Protein AF-A0A1J1LS50-F1 (afdb_monomer)

Sequence (151 aa):
MLSDVMTYFGLKRTLDHVGYFETTEQTNLFKELKPQIRQGRLIAITGVVGCGKTTTLQRLQLELSSEKDIIISRCLALDKDKVNVGVLMSALFLDLSTEKDAKPPTHPELRERKLLALIQKRRKPIVLFVDEAHDIHHSTLVKIKRLIELG

Mean predicted aligned error: 6.32 Å

InterPro domains:
  IPR027417 P-loop containing nucleoside triphosphate hydrolase [G3DSA:3.40.50.300] (22-150)
  IPR027417 P-loop containing nucleoside triphosphate hydrolase [SSF52540] (29-149)
  IPR049945 ORC1/DEAH AAA+ ATPase domain [PF13401] (39-147)
  IPR052026 ExeA/AAA ATPase DNA-binding & secretion [PTHR35894] (15-150)

Solvent-accessible surface area (backbone atoms only — not comparable to full-atom values): 9364 Å² total; per-residue (Å²): 111,71,67,55,53,29,59,75,72,68,48,92,63,78,69,86,80,74,66,82,87,85,46,73,66,56,53,50,51,50,65,57,45,55,59,44,50,65,68,62,56,92,81,85,91,83,79,67,90,89,74,44,65,68,58,53,54,52,50,51,51,55,54,46,60,71,67,70,62,49,46,79,27,58,63,84,67,82,60,45,72,72,46,39,53,69,54,49,50,38,30,43,37,54,64,64,45,87,58,95,78,64,70,67,57,87,52,67,70,61,29,51,54,54,43,49,53,42,55,64,70,63,78,46,48,67,45,77,54,72,79,72,60,85,51,33,52,69,71,29,58,57,50,50,52,54,51,59,77,73,104

Organism: NCBI:txid671072

Structure (mmCIF, N/CA/C/O backbone):
data_AF-A0A1J1LS50-F1
#
_entry.id   AF-A0A1J1LS50-F1
#
loop_
_atom_site.group_PDB
_atom_site.id
_atom_site.type_symbol
_atom_site.label_atom_id
_atom_site.label_alt_id
_atom_site.label_comp_id
_atom_site.label_asym_id
_atom_site.label_entity_id
_atom_site.label_seq_id
_atom_site.pdbx_PDB_ins_code
_atom_site.Cartn_x
_atom_site.Cartn_y
_atom_site.Cartn_z
_atom_site.occupancy
_atom_site.B_iso_or_equiv
_atom_site.auth_seq_id
_atom_site.auth_comp_id
_atom_site.auth_asym_id
_atom_site.auth_atom_id
_atom_site.pdbx_PDB_model_num
ATOM 1 N N . MET A 1 1 ? 20.275 5.532 -28.168 1.00 76.31 1 MET A N 1
ATOM 2 C CA . MET A 1 1 ? 20.118 4.541 -27.078 1.00 76.31 1 MET A CA 1
ATOM 3 C C . MET A 1 1 ? 18.822 3.734 -27.198 1.00 76.31 1 MET A C 1
ATOM 5 O O . MET A 1 1 ? 18.924 2.530 -27.363 1.00 76.31 1 MET A O 1
ATOM 9 N N . LEU A 1 2 ? 17.614 4.328 -27.194 1.00 81.81 2 LEU A N 1
ATOM 10 C CA . LEU A 1 2 ? 16.364 3.562 -27.425 1.00 81.81 2 LEU A CA 1
ATOM 11 C C . LEU A 1 2 ? 16.234 3.057 -28.877 1.00 81.81 2 LEU A C 1
ATOM 13 O O . LEU A 1 2 ? 15.872 1.908 -29.108 1.00 81.81 2 LEU A O 1
ATOM 17 N N . SER A 1 3 ? 16.590 3.903 -29.846 1.00 86.69 3 SER A N 1
ATOM 18 C CA . SER A 1 3 ? 16.637 3.582 -31.282 1.00 86.69 3 SER A CA 1
ATOM 19 C C . SER A 1 3 ? 17.508 2.363 -31.599 1.00 86.69 3 SER A C 1
ATOM 21 O O . SER A 1 3 ? 17.138 1.525 -32.420 1.00 86.69 3 SER A O 1
ATOM 23 N N . ASP A 1 4 ? 18.649 2.252 -30.921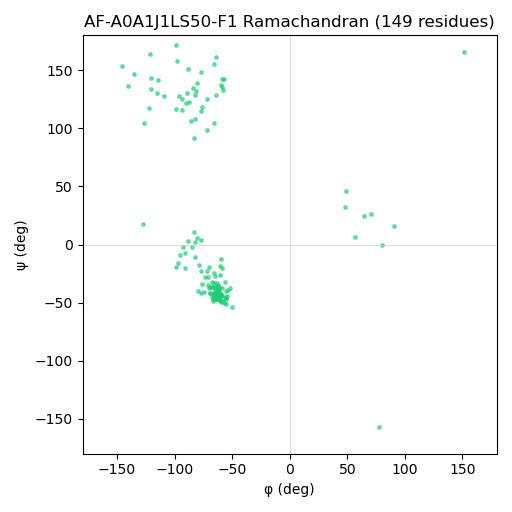 1.00 92.06 4 ASP A N 1
ATOM 24 C CA . ASP A 1 4 ? 19.654 1.216 -31.174 1.00 92.06 4 ASP A CA 1
ATOM 25 C C . ASP A 1 4 ? 19.168 -0.132 -30.639 1.00 92.06 4 ASP A C 1
ATOM 27 O O . ASP A 1 4 ? 19.261 -1.143 -31.327 1.00 92.06 4 ASP A O 1
ATOM 31 N N . VAL A 1 5 ? 18.547 -0.126 -29.454 1.00 89.38 5 VAL A N 1
ATOM 32 C CA . VAL A 1 5 ? 17.867 -1.291 -28.871 1.00 89.38 5 VAL A CA 1
ATOM 33 C C . VAL A 1 5 ? 16.719 -1.747 -29.773 1.00 89.38 5 VAL A C 1
ATOM 35 O O . VAL A 1 5 ? 16.625 -2.928 -30.096 1.00 89.38 5 VAL A O 1
ATOM 38 N N . MET A 1 6 ? 15.869 -0.823 -30.237 1.00 93.44 6 MET A N 1
ATOM 39 C CA . MET A 1 6 ? 14.766 -1.165 -31.141 1.00 93.44 6 MET A CA 1
ATOM 40 C C . MET A 1 6 ? 15.264 -1.773 -32.453 1.00 93.44 6 MET A C 1
ATOM 42 O O . MET A 1 6 ? 14.709 -2.770 -32.905 1.00 93.44 6 MET A O 1
ATOM 46 N N . THR A 1 7 ? 16.330 -1.220 -33.033 1.00 94.31 7 THR A N 1
ATOM 47 C CA . THR A 1 7 ? 16.928 -1.744 -34.269 1.00 94.31 7 THR A CA 1
ATOM 48 C C . THR A 1 7 ? 17.543 -3.124 -34.044 1.00 94.31 7 THR A C 1
ATOM 50 O O . THR A 1 7 ? 17.260 -4.044 -34.806 1.00 94.31 7 THR A O 1
ATOM 53 N N . TYR A 1 8 ? 18.324 -3.294 -32.972 1.00 94.94 8 TYR A N 1
ATOM 54 C CA . TYR A 1 8 ? 18.980 -4.557 -32.628 1.00 94.94 8 TYR A CA 1
ATOM 55 C C . TYR A 1 8 ? 17.979 -5.701 -32.411 1.00 94.94 8 TYR A C 1
ATOM 57 O O . TYR A 1 8 ? 18.174 -6.799 -32.924 1.00 94.94 8 TYR A O 1
ATOM 65 N N . PHE A 1 9 ? 16.879 -5.440 -31.696 1.00 92.69 9 PHE A N 1
ATOM 66 C CA . PHE A 1 9 ? 15.829 -6.433 -31.435 1.00 92.69 9 PHE A CA 1
ATOM 67 C C . PHE A 1 9 ? 14.733 -6.482 -32.518 1.00 92.69 9 PHE A C 1
ATOM 69 O O . PHE A 1 9 ? 13.764 -7.225 -32.370 1.00 92.69 9 PHE A O 1
ATOM 76 N N . GLY A 1 10 ? 14.844 -5.697 -33.596 1.00 94.38 10 GLY A N 1
ATOM 77 C CA . GLY A 1 10 ? 13.851 -5.659 -34.678 1.00 94.38 10 GLY A CA 1
ATOM 78 C C . GLY A 1 10 ? 12.469 -5.132 -34.260 1.00 94.38 10 GLY A C 1
ATOM 79 O O . GLY A 1 10 ? 11.457 -5.456 -34.888 1.00 94.38 10 GLY A O 1
ATOM 80 N N . LEU A 1 11 ? 12.397 -4.328 -33.196 1.00 91.25 11 LEU A N 1
ATOM 81 C CA . LEU A 1 11 ? 11.152 -3.772 -32.675 1.00 91.25 11 LEU A CA 1
ATOM 82 C C . LEU A 1 11 ? 10.666 -2.619 -33.561 1.00 91.25 11 LEU A C 1
ATOM 84 O O . LEU A 1 11 ? 11.302 -1.574 -33.660 1.00 91.25 11 LEU A O 1
ATOM 88 N N . LYS A 1 12 ? 9.481 -2.777 -34.161 1.00 90.12 12 LYS A N 1
ATOM 89 C CA . LYS A 1 12 ? 8.835 -1.727 -34.977 1.00 90.12 12 LYS A CA 1
ATOM 90 C C . LYS A 1 12 ? 8.148 -0.638 -34.144 1.00 90.12 12 LYS A C 1
ATOM 92 O O . LYS A 1 12 ? 7.803 0.412 -34.677 1.00 90.12 12 LYS A O 1
ATOM 97 N N . ARG A 1 13 ? 7.881 -0.912 -32.865 1.00 88.19 13 ARG A N 1
ATOM 98 C CA . ARG A 1 13 ? 7.219 -0.022 -31.897 1.00 88.19 13 ARG A CA 1
ATOM 99 C C . ARG A 1 13 ? 7.821 -0.253 -30.513 1.00 88.19 13 ARG A C 1
ATOM 101 O O . ARG A 1 13 ? 8.316 -1.346 -30.243 1.00 88.19 13 ARG A O 1
ATOM 108 N N . THR A 1 14 ? 7.774 0.759 -29.655 1.00 85.12 14 THR A N 1
ATOM 109 C CA . THR A 1 14 ? 8.167 0.638 -28.243 1.00 85.12 14 THR A CA 1
ATOM 110 C C . THR A 1 14 ? 7.219 -0.301 -27.502 1.00 85.12 14 THR A C 1
ATOM 112 O O . THR A 1 14 ? 6.081 -0.481 -27.922 1.00 85.12 14 THR A O 1
ATOM 115 N N . LEU A 1 15 ? 7.661 -0.914 -26.402 1.00 83.31 15 LEU A N 1
ATOM 116 C CA . LEU A 1 15 ? 6.887 -1.942 -25.689 1.00 83.31 15 LEU A CA 1
ATOM 117 C C . LEU A 1 15 ? 5.798 -1.381 -24.758 1.00 83.31 15 LEU A C 1
ATOM 119 O O . LEU A 1 15 ? 5.114 -2.147 -24.086 1.00 83.31 15 LEU A O 1
ATOM 123 N N . ASP A 1 16 ? 5.580 -0.067 -24.761 1.00 80.12 16 ASP A N 1
ATOM 124 C CA . ASP A 1 16 ? 4.660 0.626 -23.844 1.00 80.12 16 ASP A CA 1
ATOM 125 C C . ASP A 1 16 ? 3.197 0.148 -23.965 1.00 80.12 16 ASP A C 1
ATOM 127 O O . ASP A 1 16 ? 2.386 0.351 -23.067 1.00 80.12 16 ASP A O 1
ATOM 131 N N . HIS A 1 17 ? 2.852 -0.511 -25.074 1.00 80.62 17 HIS A N 1
ATOM 132 C CA . HIS A 1 17 ? 1.515 -1.026 -25.376 1.00 80.62 17 HIS A CA 1
ATOM 133 C C . HIS A 1 17 ? 1.308 -2.503 -25.002 1.00 80.62 17 HIS A C 1
ATOM 135 O O . HIS A 1 17 ? 0.186 -2.997 -25.087 1.00 80.62 17 HIS A O 1
ATOM 141 N N . VAL A 1 18 ? 2.369 -3.226 -24.631 1.00 79.19 18 VAL A N 1
ATOM 142 C CA . VAL A 1 18 ? 2.342 -4.694 -24.474 1.00 79.19 18 VAL A CA 1
ATOM 143 C C . VAL A 1 18 ? 1.841 -5.115 -23.080 1.00 79.19 18 VAL A C 1
ATOM 145 O O . VAL A 1 18 ? 1.629 -6.294 -22.811 1.00 79.19 18 VAL A O 1
ATOM 148 N N . GLY A 1 19 ? 1.554 -4.149 -22.204 1.00 78.56 19 GLY A N 1
ATOM 149 C CA . GLY A 1 19 ? 1.024 -4.393 -20.865 1.00 78.56 19 GLY A CA 1
ATOM 150 C C . GLY A 1 19 ? 2.095 -4.855 -19.874 1.00 78.56 19 GLY A C 1
ATOM 151 O O . GLY A 1 19 ? 3.279 -4.566 -20.029 1.00 78.56 19 GLY A O 1
ATOM 152 N N . TYR A 1 20 ? 1.664 -5.531 -18.809 1.00 83.00 20 TYR A N 1
ATOM 153 C CA . TYR A 1 20 ? 2.554 -6.015 -17.754 1.00 83.00 20 TYR A CA 1
ATOM 154 C C . TYR A 1 20 ? 3.109 -7.395 -18.110 1.00 83.00 20 TYR A C 1
ATOM 156 O O . TYR A 1 20 ? 2.343 -8.336 -18.318 1.00 83.00 20 TYR A O 1
ATOM 164 N N . PHE A 1 21 ? 4.434 -7.517 -18.155 1.00 84.19 21 PHE A N 1
ATOM 165 C CA . PHE A 1 21 ? 5.103 -8.802 -18.328 1.00 84.19 21 PHE A CA 1
ATOM 166 C C . PHE A 1 21 ? 5.268 -9.482 -16.968 1.00 84.19 21 PHE A C 1
ATOM 168 O O . PHE A 1 21 ? 6.097 -9.058 -16.165 1.00 84.19 21 PHE A O 1
ATOM 175 N N . GLU A 1 22 ? 4.461 -10.512 -16.719 1.00 83.62 22 GLU A N 1
ATOM 176 C CA . GLU A 1 22 ? 4.451 -11.256 -15.461 1.00 83.62 22 GLU A CA 1
ATOM 177 C C . GLU A 1 22 ? 5.439 -12.428 -15.515 1.00 83.62 22 GLU A C 1
ATOM 179 O O . GLU A 1 22 ? 5.345 -13.300 -16.380 1.00 83.62 22 GLU A O 1
ATOM 184 N N . THR A 1 23 ? 6.401 -12.446 -14.591 1.00 89.06 23 THR A N 1
ATOM 185 C CA . THR A 1 23 ? 7.360 -13.553 -14.444 1.00 89.06 23 THR A CA 1
ATOM 186 C C . THR A 1 23 ? 6.941 -14.515 -13.336 1.00 89.06 23 THR A C 1
ATOM 188 O O . THR A 1 23 ? 6.250 -14.126 -12.395 1.00 89.06 23 THR A O 1
ATOM 191 N N . THR A 1 24 ? 7.434 -15.758 -13.382 1.00 90.62 24 THR A N 1
ATOM 192 C CA . THR A 1 24 ? 7.216 -16.744 -12.307 1.00 90.62 24 THR A CA 1
ATOM 193 C C . THR A 1 24 ? 7.634 -16.203 -10.939 1.00 90.62 24 THR A C 1
ATOM 195 O O . THR A 1 24 ? 6.923 -16.397 -9.954 1.00 90.62 24 THR A O 1
ATOM 198 N N . GLU A 1 25 ? 8.740 -15.457 -10.880 1.00 87.94 25 GLU A N 1
ATOM 199 C CA . GLU A 1 25 ? 9.218 -14.873 -9.624 1.00 87.94 25 GLU A CA 1
ATOM 200 C C . GLU A 1 25 ? 8.319 -13.756 -9.108 1.00 87.94 25 GLU A C 1
ATOM 202 O O . GLU A 1 25 ? 8.076 -13.670 -7.906 1.00 87.94 25 GLU A O 1
ATOM 207 N N . GLN A 1 26 ? 7.753 -12.938 -9.997 1.00 86.25 26 GLN A N 1
ATOM 208 C CA . GLN A 1 26 ? 6.750 -11.947 -9.605 1.00 86.25 26 GLN A CA 1
ATOM 209 C C . GLN A 1 26 ? 5.471 -12.620 -9.098 1.00 86.25 26 GLN A C 1
ATOM 211 O O . GLN A 1 26 ? 4.924 -12.207 -8.074 1.00 86.25 26 GLN A O 1
ATOM 216 N N . THR A 1 27 ? 5.020 -13.694 -9.752 1.00 89.00 27 THR A N 1
ATOM 217 C CA . THR A 1 27 ? 3.865 -14.471 -9.289 1.00 89.00 27 THR A CA 1
ATOM 218 C C . THR A 1 27 ? 4.106 -15.062 -7.897 1.00 89.00 27 THR A C 1
ATOM 220 O O . THR A 1 27 ? 3.225 -14.999 -7.037 1.00 89.00 27 THR A O 1
ATOM 223 N N . ASN A 1 28 ? 5.290 -15.627 -7.649 1.00 90.56 28 ASN A N 1
ATOM 224 C CA . ASN A 1 28 ? 5.650 -16.182 -6.343 1.00 90.56 28 ASN A CA 1
ATOM 225 C C . ASN A 1 28 ? 5.739 -15.089 -5.272 1.00 90.56 28 ASN A C 1
ATOM 227 O O . ASN A 1 28 ? 5.153 -15.240 -4.200 1.00 90.56 28 ASN A O 1
ATOM 231 N N . LEU A 1 29 ? 6.352 -13.948 -5.598 1.00 89.88 29 LEU A N 1
ATOM 232 C CA . LEU A 1 29 ? 6.391 -12.779 -4.722 1.00 89.88 29 LEU A CA 1
ATOM 233 C C . LEU A 1 29 ? 4.980 -12.353 -4.292 1.00 89.88 29 LEU A C 1
ATOM 235 O O . LEU A 1 29 ? 4.743 -12.094 -3.115 1.00 89.88 29 LEU A O 1
ATOM 239 N N . PHE A 1 30 ? 4.013 -12.305 -5.210 1.00 90.56 30 PHE A N 1
ATOM 240 C CA . PHE A 1 30 ? 2.641 -11.908 -4.872 1.00 90.56 30 PHE A CA 1
ATOM 241 C C . PHE A 1 30 ? 1.915 -12.944 -4.019 1.00 90.56 30 PHE A C 1
ATOM 243 O O . PHE A 1 30 ? 1.195 -12.572 -3.087 1.00 90.56 30 PHE A O 1
ATOM 250 N N . LYS A 1 31 ? 2.142 -14.237 -4.282 1.00 91.31 31 LYS A N 1
ATOM 251 C CA . LYS A 1 31 ? 1.627 -15.326 -3.440 1.00 91.31 31 LYS A CA 1
ATOM 252 C C . LYS A 1 31 ? 2.127 -15.216 -2.001 1.00 91.31 31 LYS A C 1
ATOM 254 O O . LYS A 1 31 ? 1.354 -15.480 -1.086 1.00 91.31 31 LYS A O 1
ATOM 259 N N . GLU A 1 32 ? 3.373 -14.798 -1.798 1.00 91.31 32 GLU A N 1
ATOM 260 C CA . GLU A 1 32 ? 3.950 -14.605 -0.466 1.00 91.31 32 GLU A CA 1
ATOM 261 C C . GLU A 1 32 ? 3.521 -13.288 0.188 1.00 91.31 32 GLU A C 1
ATOM 263 O O . GLU A 1 32 ? 3.214 -13.267 1.380 1.00 91.31 32 GLU A O 1
ATOM 268 N N . LEU A 1 33 ? 3.445 -12.190 -0.570 1.00 92.19 33 LEU A N 1
ATOM 269 C CA . LEU A 1 33 ? 3.079 -10.873 -0.042 1.00 92.19 33 LEU A CA 1
ATOM 270 C C . LEU A 1 33 ? 1.635 -10.828 0.464 1.00 92.19 33 LEU A C 1
ATOM 272 O O . LEU A 1 33 ? 1.366 -10.274 1.529 1.00 92.19 33 LEU A O 1
ATOM 276 N N . LYS A 1 34 ? 0.690 -11.425 -0.266 1.00 92.06 34 LYS A N 1
ATOM 277 C CA . LYS A 1 34 ? -0.746 -11.367 0.053 1.00 92.06 34 LYS A CA 1
ATOM 278 C C . LYS A 1 34 ? -1.102 -11.869 1.468 1.00 92.06 34 LYS A C 1
ATOM 280 O O . LYS A 1 34 ? -1.880 -11.189 2.145 1.00 92.06 34 LYS A O 1
ATOM 285 N N . PRO A 1 35 ? -0.578 -13.008 1.959 1.00 92.56 35 PRO A N 1
ATOM 286 C CA . PRO A 1 35 ? -0.739 -13.421 3.354 1.00 92.56 35 PRO A CA 1
ATOM 287 C C . PRO A 1 35 ? -0.111 -12.453 4.363 1.00 92.56 35 PRO A C 1
ATOM 289 O O . PRO A 1 35 ? -0.722 -12.168 5.389 1.00 92.56 35 PRO A O 1
ATOM 292 N N . GLN A 1 36 ? 1.081 -11.917 4.076 1.00 93.31 36 GLN A N 1
ATOM 293 C CA . GLN A 1 36 ? 1.793 -10.986 4.968 1.00 93.31 36 GLN A CA 1
ATOM 294 C C . GLN A 1 36 ? 1.012 -9.682 5.160 1.00 93.31 36 GLN A C 1
ATOM 296 O O . GLN A 1 36 ? 0.908 -9.157 6.268 1.00 93.31 36 GLN A O 1
ATOM 301 N N . ILE A 1 37 ? 0.402 -9.207 4.076 1.00 92.62 37 ILE A N 1
ATOM 302 C CA . ILE A 1 37 ? -0.487 -8.048 4.059 1.00 92.62 37 ILE A CA 1
ATOM 303 C C . ILE A 1 37 ? -1.710 -8.289 4.953 1.00 92.62 37 ILE A C 1
ATOM 305 O O . ILE A 1 37 ? -2.048 -7.446 5.780 1.00 92.62 37 ILE A O 1
ATOM 309 N N . ARG A 1 38 ? -2.342 -9.466 4.849 1.00 90.81 38 ARG A N 1
ATOM 310 C CA . ARG A 1 38 ? -3.496 -9.838 5.691 1.00 90.81 38 ARG A CA 1
ATOM 311 C C . ARG A 1 38 ? -3.146 -9.982 7.172 1.00 90.81 38 ARG A C 1
ATOM 313 O O . ARG A 1 38 ? -4.021 -9.815 8.011 1.00 90.81 38 ARG A O 1
ATOM 320 N N . GLN A 1 39 ? -1.884 -10.262 7.488 1.00 90.06 39 GLN A N 1
ATOM 321 C CA . GLN A 1 39 ? -1.369 -10.317 8.858 1.00 90.06 39 GLN A CA 1
ATOM 322 C C . GLN A 1 39 ? -1.012 -8.934 9.431 1.00 90.06 39 GLN A C 1
ATOM 324 O O . GLN A 1 39 ? -0.509 -8.864 10.548 1.00 90.06 39 GLN A O 1
ATOM 329 N N . GLY A 1 40 ? -1.234 -7.843 8.687 1.00 88.38 40 GLY A N 1
ATOM 330 C CA . GLY A 1 40 ? -0.984 -6.483 9.173 1.00 88.38 40 GLY A CA 1
ATOM 331 C C . GLY A 1 40 ? 0.499 -6.141 9.325 1.00 88.38 40 GLY A C 1
ATOM 332 O O . GLY A 1 40 ? 0.857 -5.308 10.153 1.00 88.38 40 GLY A O 1
ATOM 333 N N . ARG A 1 41 ? 1.390 -6.786 8.561 1.00 89.81 41 ARG A N 1
ATOM 334 C CA . ARG A 1 41 ? 2.834 -6.534 8.676 1.00 89.81 41 ARG A CA 1
ATOM 335 C C . ARG A 1 41 ? 3.253 -5.235 7.989 1.00 89.81 41 ARG A C 1
ATOM 337 O O . ARG A 1 41 ? 2.714 -4.859 6.950 1.00 89.81 41 ARG A O 1
ATOM 344 N N . LEU A 1 42 ? 4.291 -4.595 8.531 1.00 90.12 42 LEU A N 1
ATOM 345 C CA . LEU A 1 42 ? 5.011 -3.522 7.846 1.00 90.12 42 LEU A CA 1
ATOM 346 C C . LEU A 1 42 ? 5.946 -4.138 6.797 1.00 90.12 42 LEU A C 1
ATOM 348 O O . LEU A 1 42 ? 6.888 -4.848 7.147 1.00 90.12 42 LEU A O 1
ATOM 352 N N . ILE A 1 43 ? 5.679 -3.868 5.520 1.00 91.75 43 ILE A N 1
ATOM 353 C CA . ILE A 1 43 ? 6.416 -4.434 4.384 1.00 91.75 43 ILE A CA 1
ATOM 354 C C . ILE A 1 43 ? 7.127 -3.305 3.642 1.00 91.75 43 ILE A C 1
ATOM 356 O O . ILE A 1 43 ? 6.508 -2.302 3.292 1.00 91.75 43 ILE A O 1
ATOM 360 N N . ALA A 1 44 ? 8.418 -3.489 3.371 1.00 91.44 44 ALA A N 1
ATOM 361 C CA . ALA A 1 44 ? 9.204 -2.595 2.530 1.00 91.44 44 ALA A CA 1
ATOM 362 C C . ALA A 1 44 ? 9.533 -3.286 1.200 1.00 91.44 44 ALA A C 1
ATOM 364 O O . ALA A 1 44 ? 10.077 -4.388 1.194 1.00 91.44 44 ALA A O 1
ATOM 365 N N . ILE A 1 45 ? 9.231 -2.625 0.080 1.00 90.56 45 ILE A N 1
ATOM 366 C CA . ILE A 1 45 ? 9.669 -3.046 -1.257 1.00 90.56 45 ILE A CA 1
ATOM 367 C C . ILE A 1 45 ? 10.896 -2.210 -1.620 1.00 90.56 45 ILE A C 1
ATOM 369 O O . ILE A 1 45 ? 10.810 -0.988 -1.730 1.00 90.56 45 ILE A O 1
ATOM 373 N N . THR A 1 46 ? 12.041 -2.863 -1.799 1.00 91.50 46 THR A N 1
ATOM 374 C CA . THR A 1 46 ? 13.327 -2.208 -2.070 1.00 91.50 46 THR A CA 1
ATOM 375 C C . THR A 1 46 ? 13.920 -2.686 -3.394 1.00 91.50 46 THR A C 1
ATOM 377 O O . THR A 1 46 ? 13.478 -3.672 -3.980 1.00 91.50 46 THR A O 1
ATOM 380 N N . GLY A 1 47 ? 14.895 -1.940 -3.916 1.0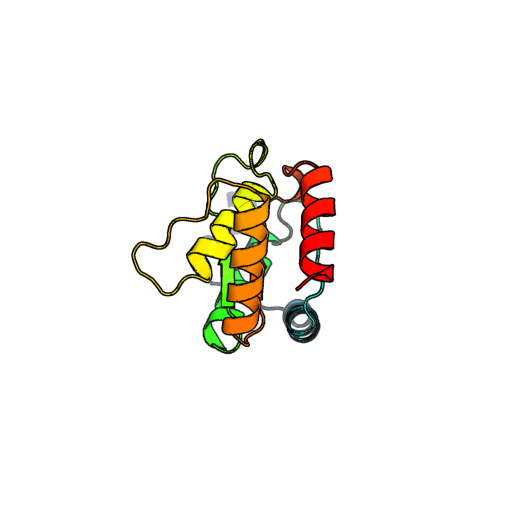0 91.31 47 GLY A N 1
ATOM 381 C CA . GLY A 1 47 ? 15.547 -2.246 -5.188 1.00 91.31 47 GLY A CA 1
ATOM 382 C C . GLY A 1 47 ? 16.070 -0.999 -5.892 1.00 91.31 47 GLY A C 1
ATOM 383 O O . GLY A 1 47 ? 15.690 0.127 -5.561 1.00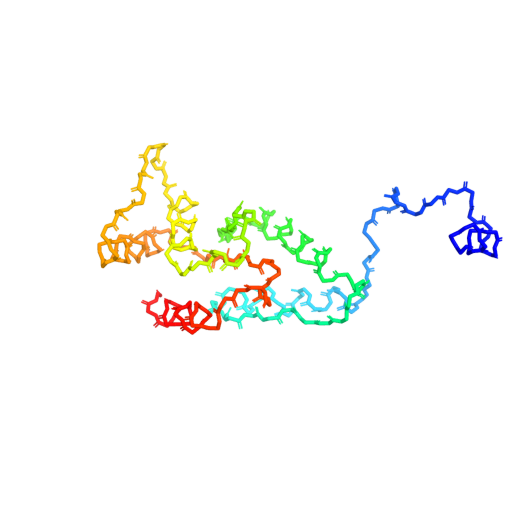 91.31 47 GLY A O 1
ATOM 384 N N . VAL A 1 48 ? 16.929 -1.199 -6.887 1.00 92.00 48 VAL A N 1
ATOM 385 C CA . VAL A 1 48 ? 17.545 -0.115 -7.670 1.00 92.00 48 VAL A CA 1
ATOM 386 C C . VAL A 1 48 ? 16.516 0.686 -8.481 1.00 92.00 48 VAL A C 1
ATOM 388 O O . VAL A 1 48 ? 15.381 0.253 -8.701 1.00 92.00 48 VAL A O 1
ATOM 391 N N . VAL A 1 49 ? 16.878 1.896 -8.908 1.00 89.75 49 VAL A N 1
ATOM 392 C CA . VAL A 1 49 ? 16.027 2.713 -9.790 1.00 89.75 49 VAL A CA 1
ATOM 393 C C . VAL A 1 49 ? 15.771 1.953 -11.097 1.00 89.75 49 VAL A C 1
ATOM 395 O O . VAL A 1 49 ? 16.670 1.313 -11.632 1.00 89.75 49 VAL A O 1
ATOM 398 N N . GLY A 1 50 ? 14.528 1.975 -11.582 1.00 87.44 50 GLY A N 1
ATOM 399 C CA . GLY A 1 50 ? 14.149 1.300 -12.828 1.00 87.44 50 GLY A CA 1
ATOM 400 C C . GLY A 1 50 ? 13.905 -0.213 -12.730 1.00 87.44 50 GLY A C 1
ATOM 401 O O . GLY A 1 50 ? 13.500 -0.802 -13.723 1.00 87.44 50 GLY A O 1
ATOM 402 N N . CYS A 1 51 ? 14.052 -0.858 -11.562 1.00 88.62 51 CYS A N 1
ATOM 403 C CA . CYS A 1 51 ? 13.773 -2.301 -11.432 1.00 88.62 51 CYS A CA 1
ATOM 404 C C . CYS A 1 51 ? 12.276 -2.672 -11.369 1.00 88.62 51 CYS A C 1
ATOM 406 O O . CYS A 1 51 ? 11.938 -3.834 -11.166 1.00 88.62 51 CYS A O 1
ATOM 408 N N . GLY A 1 52 ? 11.373 -1.693 -11.507 1.00 88.62 52 GLY A N 1
ATOM 409 C CA . GLY A 1 52 ? 9.927 -1.929 -11.543 1.00 88.62 52 GLY A CA 1
ATOM 410 C C . GLY A 1 52 ? 9.203 -1.880 -10.193 1.00 88.62 52 GLY A C 1
ATOM 411 O O . GLY A 1 52 ? 8.062 -2.316 -10.131 1.00 88.62 52 GLY A O 1
ATOM 412 N N . LYS A 1 53 ? 9.797 -1.331 -9.117 1.00 91.25 53 LYS A N 1
ATOM 413 C CA . LYS A 1 53 ? 9.144 -1.218 -7.786 1.00 91.25 53 LYS A CA 1
ATOM 414 C C . LYS A 1 53 ? 7.748 -0.591 -7.852 1.00 91.25 53 LYS A C 1
ATOM 416 O O . LYS A 1 53 ? 6.784 -1.194 -7.389 1.00 91.25 53 LYS A O 1
ATOM 421 N N . THR A 1 54 ? 7.640 0.589 -8.463 1.00 88.88 54 THR A N 1
ATOM 422 C CA . THR A 1 54 ? 6.376 1.323 -8.612 1.00 88.88 54 THR A CA 1
ATOM 423 C C . THR A 1 54 ? 5.369 0.522 -9.436 1.00 88.88 54 THR A C 1
ATOM 425 O O . THR A 1 54 ? 4.210 0.407 -9.049 1.00 88.88 54 THR A O 1
ATOM 428 N N . THR A 1 55 ? 5.816 -0.116 -10.522 1.00 89.56 55 THR A N 1
ATOM 429 C CA . THR A 1 55 ? 4.979 -0.990 -11.359 1.00 89.56 55 THR A CA 1
ATOM 430 C C . THR A 1 55 ? 4.443 -2.185 -10.567 1.00 89.56 55 THR A C 1
ATOM 432 O O . THR A 1 55 ? 3.249 -2.474 -10.610 1.00 89.56 55 THR A O 1
ATOM 435 N N . THR A 1 56 ? 5.301 -2.846 -9.791 1.00 89.94 56 THR A N 1
ATOM 436 C CA . THR A 1 56 ? 4.941 -3.966 -8.912 1.00 89.94 56 THR A CA 1
ATOM 437 C C . THR A 1 56 ? 3.935 -3.533 -7.842 1.00 89.94 56 THR A C 1
ATOM 439 O O . THR A 1 56 ? 2.934 -4.212 -7.622 1.00 89.94 56 THR A O 1
ATOM 442 N N . LEU A 1 57 ? 4.148 -2.373 -7.216 1.00 90.62 57 LEU A N 1
ATOM 443 C CA . LEU A 1 57 ? 3.261 -1.820 -6.192 1.00 90.62 57 LEU A CA 1
ATOM 444 C C . LEU A 1 57 ? 1.884 -1.444 -6.769 1.00 90.62 57 LEU A C 1
ATOM 446 O O . LEU A 1 57 ? 0.858 -1.746 -6.158 1.00 90.62 57 LEU A O 1
ATOM 450 N N . GLN A 1 58 ? 1.836 -0.849 -7.965 1.00 89.56 58 GLN A N 1
ATOM 451 C CA . GLN A 1 58 ? 0.588 -0.562 -8.684 1.00 89.56 58 GLN A CA 1
ATOM 452 C C . GLN A 1 58 ? -0.169 -1.842 -9.053 1.00 89.56 58 GLN A C 1
ATOM 454 O O . GLN A 1 58 ? -1.384 -1.918 -8.869 1.00 89.56 58 GLN A O 1
ATOM 459 N N . ARG A 1 59 ? 0.539 -2.870 -9.537 1.00 90.19 59 ARG A N 1
ATOM 460 C CA . ARG A 1 59 ? -0.066 -4.163 -9.868 1.00 90.19 59 ARG A CA 1
ATOM 461 C C . ARG A 1 59 ? -0.670 -4.832 -8.632 1.00 90.19 59 ARG A C 1
ATOM 463 O O . ARG A 1 59 ? -1.816 -5.271 -8.693 1.00 90.19 59 ARG A O 1
ATOM 470 N N . LEU A 1 60 ? 0.052 -4.830 -7.512 1.00 91.31 60 LEU A N 1
ATOM 471 C CA . LEU A 1 60 ? -0.442 -5.345 -6.237 1.00 91.31 60 LEU A CA 1
ATOM 472 C C . LEU A 1 60 ? -1.707 -4.601 -5.778 1.00 9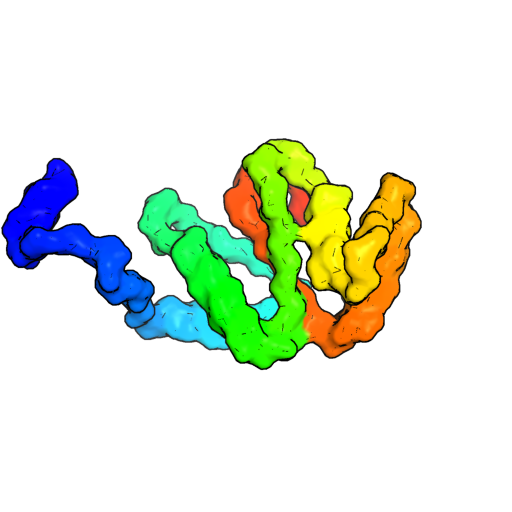1.31 60 LEU A C 1
ATOM 474 O O . LEU A 1 60 ? -2.671 -5.236 -5.361 1.00 91.31 60 LEU A O 1
ATOM 478 N N . GLN A 1 61 ? -1.756 -3.269 -5.904 1.00 91.88 61 GLN A N 1
ATOM 479 C CA . GLN A 1 61 ? -2.971 -2.501 -5.597 1.00 91.88 61 GLN A CA 1
ATOM 480 C C . GLN A 1 61 ? -4.168 -2.933 -6.451 1.00 91.88 61 GLN A C 1
ATOM 482 O O . GLN A 1 61 ? -5.268 -3.087 -5.918 1.00 91.88 61 GLN A O 1
ATOM 487 N N . LEU A 1 62 ? -3.975 -3.125 -7.760 1.00 90.62 62 LEU A N 1
ATOM 488 C CA . LEU A 1 62 ? -5.044 -3.562 -8.665 1.00 90.62 62 LEU A CA 1
ATOM 489 C C . LEU A 1 62 ? -5.570 -4.947 -8.285 1.00 90.62 62 LEU A C 1
ATOM 491 O O . LEU A 1 62 ? -6.780 -5.162 -8.248 1.00 90.62 62 LEU A O 1
ATOM 495 N N . GLU A 1 63 ? -4.665 -5.867 -7.963 1.00 90.19 63 GLU A N 1
ATOM 496 C CA . GLU A 1 63 ? -5.023 -7.231 -7.592 1.00 90.19 63 GLU A CA 1
ATOM 497 C C . GLU A 1 63 ? -5.787 -7.267 -6.263 1.00 90.19 63 GLU A C 1
ATOM 499 O O . GLU A 1 63 ? -6.894 -7.802 -6.210 1.00 90.19 63 GLU A O 1
ATOM 504 N N . LEU A 1 64 ? -5.288 -6.586 -5.226 1.00 92.00 64 LEU A N 1
ATOM 505 C CA . LEU A 1 64 ? -5.983 -6.478 -3.937 1.00 92.00 64 LEU A CA 1
ATOM 506 C C . LEU A 1 64 ? -7.342 -5.767 -4.063 1.00 92.00 64 LEU A C 1
ATOM 508 O O . LEU A 1 64 ? -8.301 -6.142 -3.391 1.00 92.00 64 LEU A O 1
ATOM 512 N N . SER A 1 65 ? -7.462 -4.773 -4.953 1.00 90.75 65 SER A N 1
ATOM 513 C CA . SER A 1 65 ? -8.740 -4.084 -5.208 1.00 90.75 65 SER A CA 1
ATOM 514 C C . SER A 1 65 ? -9.798 -5.033 -5.772 1.00 90.75 65 SER A C 1
ATOM 516 O O . SER A 1 65 ? -10.990 -4.867 -5.508 1.00 90.75 65 SER A O 1
ATOM 518 N N . SER A 1 66 ? -9.369 -6.021 -6.564 1.00 90.25 66 SER A N 1
ATOM 519 C CA . SER A 1 66 ? -10.260 -6.994 -7.197 1.00 90.25 66 SER A CA 1
ATOM 520 C C . SER A 1 66 ? -10.819 -8.022 -6.205 1.00 90.25 66 SER A C 1
ATOM 522 O O . SER A 1 66 ? -11.945 -8.488 -6.381 1.00 90.25 66 SER A O 1
ATOM 524 N N . GLU A 1 67 ? -10.083 -8.307 -5.124 1.00 88.12 67 GLU A N 1
ATOM 525 C CA . GLU A 1 67 ? -10.432 -9.310 -4.108 1.00 88.12 67 GLU A CA 1
ATOM 526 C C . GLU A 1 67 ? -11.525 -8.831 -3.129 1.00 88.12 67 GLU A C 1
ATOM 528 O O . GLU A 1 67 ? -12.256 -9.651 -2.574 1.00 88.12 67 GLU A O 1
ATOM 533 N N . LYS A 1 68 ? -11.710 -7.510 -2.958 1.00 83.50 68 LYS A N 1
ATOM 534 C CA . LYS A 1 68 ? -12.764 -6.861 -2.130 1.00 83.50 68 LYS A CA 1
ATOM 535 C C . LYS A 1 68 ? -12.803 -7.264 -0.640 1.00 83.50 68 LYS A C 1
ATOM 537 O O . LYS A 1 68 ? -13.704 -6.831 0.099 1.00 83.50 68 LYS A O 1
ATOM 542 N N . ASP A 1 69 ? -11.842 -8.048 -0.172 1.00 90.38 69 ASP A N 1
ATOM 543 C CA . ASP A 1 69 ? -11.674 -8.467 1.221 1.00 90.38 69 ASP A CA 1
ATOM 544 C C . ASP A 1 69 ? -10.776 -7.508 2.017 1.00 90.38 69 ASP A C 1
ATOM 546 O O . ASP A 1 69 ? -10.892 -7.438 3.239 1.00 90.38 69 ASP A O 1
ATOM 550 N N . ILE A 1 70 ? -9.964 -6.707 1.324 1.00 91.88 70 ILE A N 1
ATOM 551 C CA . ILE A 1 70 ? -9.019 -5.739 1.885 1.00 91.88 70 ILE A CA 1
ATOM 552 C C . ILE A 1 70 ? -9.436 -4.307 1.528 1.00 91.88 70 ILE A C 1
ATOM 554 O O . ILE A 1 70 ? -9.896 -4.028 0.420 1.00 91.88 70 ILE A O 1
ATOM 558 N N . ILE A 1 71 ? -9.265 -3.376 2.470 1.00 92.38 71 ILE A N 1
ATOM 559 C CA . ILE A 1 71 ? -9.436 -1.940 2.227 1.00 92.38 71 ILE A CA 1
ATOM 560 C C . ILE A 1 71 ? -8.081 -1.333 1.870 1.00 92.38 71 ILE A C 1
ATOM 562 O O . ILE A 1 71 ? -7.117 -1.451 2.625 1.00 92.38 71 ILE A O 1
ATOM 566 N N . ILE A 1 72 ? -8.017 -0.652 0.730 1.00 92.44 72 ILE A N 1
ATOM 567 C CA . ILE A 1 72 ? -6.811 0.032 0.262 1.00 92.44 72 ILE A CA 1
ATOM 568 C C . ILE A 1 72 ? -6.892 1.501 0.655 1.00 92.44 72 ILE A C 1
ATOM 570 O O . ILE A 1 72 ? -7.863 2.175 0.323 1.00 92.44 72 ILE A O 1
ATOM 574 N N . SER A 1 73 ? -5.847 1.989 1.317 1.00 92.25 73 SER A N 1
ATOM 575 C CA . SER A 1 73 ? -5.654 3.398 1.635 1.00 92.25 73 SER A CA 1
ATOM 576 C C . SER A 1 73 ? -4.363 3.925 1.020 1.00 92.25 73 SER A C 1
ATOM 578 O O . SER A 1 73 ? -3.362 3.205 0.922 1.00 92.25 73 SER A O 1
ATOM 580 N N . ARG A 1 74 ? -4.384 5.181 0.559 1.00 89.75 74 ARG A N 1
ATOM 581 C CA . ARG A 1 74 ? -3.245 5.800 -0.136 1.00 89.75 74 ARG A CA 1
ATOM 582 C C . ARG A 1 74 ? -3.070 7.254 0.267 1.00 89.75 74 ARG A C 1
ATOM 584 O O . ARG A 1 74 ? -4.013 8.035 0.281 1.00 89.75 74 ARG A O 1
ATOM 591 N N . CYS A 1 75 ? -1.822 7.646 0.500 1.00 85.06 75 CYS A N 1
ATOM 592 C CA . CYS A 1 75 ? -1.479 9.050 0.684 1.00 85.06 75 CYS A CA 1
ATOM 593 C C . CYS A 1 75 ? -1.306 9.744 -0.675 1.00 85.06 75 CYS A C 1
ATOM 595 O O . CYS A 1 75 ? -0.305 9.535 -1.362 1.00 85.06 75 CYS A O 1
ATOM 597 N N . LEU A 1 76 ? -2.265 10.599 -1.040 1.00 83.00 76 LEU A N 1
ATOM 598 C CA . LEU A 1 76 ? -2.241 11.391 -2.280 1.00 83.00 76 LEU A CA 1
ATOM 599 C C . LEU A 1 76 ? -1.425 12.694 -2.165 1.00 83.00 76 LEU A C 1
ATOM 601 O O . LEU A 1 76 ? -1.493 13.545 -3.048 1.00 83.00 76 LEU A O 1
ATOM 605 N N . ALA A 1 77 ? -0.666 12.879 -1.081 1.00 81.69 77 ALA A N 1
ATOM 606 C CA . ALA A 1 77 ? 0.185 14.053 -0.916 1.00 81.69 77 ALA A CA 1
ATOM 607 C C . ALA A 1 77 ? 1.281 14.089 -1.995 1.00 81.69 77 ALA A C 1
ATOM 609 O O . ALA A 1 77 ? 2.003 13.100 -2.185 1.00 81.69 77 ALA A O 1
ATOM 610 N N . LEU A 1 78 ? 1.383 15.240 -2.669 1.00 77.38 78 LEU A N 1
ATOM 611 C CA . LEU A 1 78 ? 2.388 15.524 -3.697 1.00 77.38 78 LEU A CA 1
ATOM 612 C C . LEU A 1 78 ? 3.758 15.836 -3.075 1.00 77.38 78 LEU A C 1
ATOM 614 O O . LEU A 1 78 ? 4.769 15.336 -3.547 1.00 77.38 78 LEU A O 1
ATOM 618 N N . ASP A 1 79 ? 3.774 16.609 -1.984 1.00 78.44 79 ASP A N 1
ATOM 619 C CA . ASP A 1 79 ? 4.987 16.971 -1.238 1.00 78.44 79 ASP A CA 1
ATOM 620 C C . ASP A 1 79 ? 5.363 15.847 -0.257 1.00 78.44 79 ASP A C 1
ATOM 622 O O . ASP A 1 79 ? 4.867 15.813 0.877 1.00 78.44 79 ASP A O 1
ATOM 626 N N . LYS A 1 80 ? 6.211 14.902 -0.688 1.00 78.69 80 LYS A N 1
ATOM 627 C CA . LYS A 1 80 ? 6.606 13.732 0.122 1.00 78.69 80 LYS A CA 1
ATOM 628 C C . LYS A 1 80 ? 7.395 14.107 1.374 1.00 78.69 80 LYS A C 1
ATOM 630 O O . LYS A 1 80 ? 7.095 13.579 2.444 1.00 78.69 80 LYS A O 1
ATOM 635 N N . ASP A 1 81 ? 8.251 15.120 1.287 1.00 76.88 81 ASP A N 1
ATOM 636 C CA . ASP A 1 81 ? 9.040 15.628 2.419 1.00 76.88 81 ASP A CA 1
ATOM 637 C C . ASP A 1 81 ? 8.169 16.148 3.576 1.00 76.88 81 ASP A C 1
ATOM 639 O O . ASP A 1 81 ? 8.569 16.152 4.742 1.00 76.88 81 ASP A O 1
ATOM 643 N N . LYS A 1 82 ? 6.939 16.585 3.271 1.00 78.81 82 LYS A N 1
ATOM 644 C CA . LYS A 1 82 ? 5.975 17.091 4.262 1.00 78.81 82 LYS A CA 1
ATOM 645 C C . LYS A 1 82 ? 5.031 16.007 4.781 1.00 78.81 82 LYS A C 1
ATOM 647 O O . LYS A 1 82 ? 4.204 16.285 5.659 1.00 78.81 82 LYS A O 1
ATOM 652 N N . VAL A 1 83 ? 5.135 14.773 4.279 1.00 85.81 83 VAL A N 1
ATOM 653 C CA . VAL A 1 83 ? 4.318 13.646 4.737 1.00 85.81 83 VAL A CA 1
ATOM 654 C C . VAL A 1 83 ? 4.777 13.225 6.129 1.00 85.81 83 VAL A C 1
ATOM 656 O O . VAL A 1 83 ? 5.734 12.482 6.329 1.00 85.81 83 VAL A O 1
ATOM 659 N N . ASN A 1 84 ? 4.038 13.697 7.126 1.00 88.62 84 ASN A N 1
ATOM 660 C CA . ASN A 1 84 ? 4.154 13.234 8.501 1.00 88.62 84 ASN A CA 1
ATOM 661 C C . ASN A 1 84 ? 3.065 12.202 8.833 1.00 88.62 84 ASN A C 1
ATOM 663 O O . ASN A 1 84 ? 2.111 11.999 8.079 1.00 88.62 84 ASN A O 1
ATOM 667 N N . VAL A 1 85 ? 3.177 11.571 10.006 1.00 87.81 85 VAL A N 1
ATOM 668 C CA . VAL A 1 85 ? 2.206 10.556 10.453 1.00 87.81 85 VAL A CA 1
ATOM 669 C C . VAL A 1 85 ? 0.768 11.087 10.487 1.00 87.81 85 VAL A C 1
ATOM 671 O O . VAL A 1 85 ? -0.163 10.350 10.194 1.00 87.81 85 VAL A O 1
ATOM 674 N N . GLY A 1 86 ? 0.572 12.375 10.782 1.00 88.25 86 GLY A N 1
ATOM 675 C CA . GLY A 1 86 ? -0.746 13.002 10.810 1.00 88.25 86 GLY A CA 1
ATOM 676 C C . GLY A 1 86 ? -1.388 13.083 9.426 1.00 88.25 86 GLY A C 1
ATOM 677 O O . GLY A 1 86 ? -2.596 12.876 9.311 1.00 88.25 86 GLY A O 1
ATOM 678 N N . VAL A 1 87 ? -0.591 13.319 8.379 1.00 89.50 87 VAL A N 1
ATOM 679 C CA . VAL A 1 87 ? -1.050 13.286 6.980 1.00 89.50 87 VAL A CA 1
ATOM 680 C C . VAL A 1 87 ? -1.482 11.868 6.605 1.00 89.50 87 VAL A C 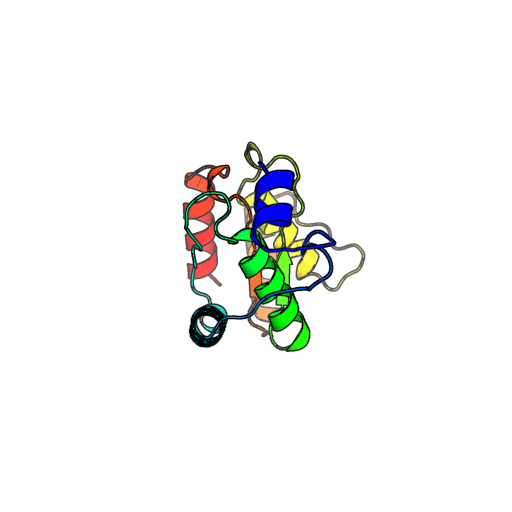1
ATOM 682 O O . VAL A 1 87 ? -2.576 11.683 6.080 1.00 89.50 87 VAL A O 1
ATOM 685 N N . LEU A 1 88 ? -0.676 10.861 6.955 1.00 89.81 88 LEU A N 1
ATOM 686 C CA . LEU A 1 88 ? -0.995 9.452 6.698 1.00 89.81 88 LEU A CA 1
ATOM 687 C C . LEU A 1 88 ? -2.245 8.988 7.458 1.00 89.81 88 LEU A C 1
ATOM 689 O O . LEU A 1 88 ? -3.120 8.355 6.877 1.00 89.81 88 LEU A O 1
ATOM 693 N N . MET A 1 89 ? -2.373 9.355 8.735 1.00 89.62 89 MET A N 1
ATOM 694 C CA . MET A 1 89 ? -3.569 9.086 9.539 1.00 89.62 89 MET A CA 1
ATOM 695 C C . MET A 1 89 ? -4.809 9.779 8.975 1.00 89.62 89 MET A C 1
ATOM 697 O O . MET A 1 89 ? -5.899 9.223 9.040 1.00 89.62 89 MET A O 1
ATOM 701 N N . SER A 1 90 ? -4.660 10.985 8.424 1.00 88.88 90 SER A N 1
ATOM 702 C CA . SER A 1 90 ? -5.769 11.700 7.787 1.00 88.88 90 SER A CA 1
ATOM 703 C C . SER A 1 90 ? -6.196 11.019 6.488 1.00 88.88 90 SER A C 1
ATOM 705 O O . SER A 1 90 ? -7.392 10.860 6.270 1.00 88.88 90 SER A O 1
ATOM 707 N N . ALA A 1 91 ? -5.245 10.557 5.669 1.00 89.81 91 ALA A N 1
ATOM 708 C CA . ALA A 1 91 ? -5.537 9.764 4.474 1.00 89.81 91 ALA A CA 1
ATOM 709 C C . ALA A 1 91 ? -6.278 8.464 4.834 1.00 89.81 91 ALA A C 1
ATOM 711 O O . ALA A 1 91 ? -7.355 8.208 4.303 1.00 89.81 91 ALA A O 1
ATOM 712 N N . LEU A 1 92 ? -5.778 7.721 5.830 1.00 91.44 92 LEU A N 1
ATOM 713 C CA . LEU A 1 92 ? -6.462 6.545 6.376 1.00 91.44 92 LEU A CA 1
ATOM 714 C C . LEU A 1 92 ? -7.873 6.878 6.855 1.00 91.44 92 LEU A C 1
ATOM 716 O O . LEU A 1 92 ? -8.817 6.168 6.538 1.00 91.44 92 LEU A O 1
ATOM 720 N N . PHE A 1 93 ? -8.038 7.960 7.613 1.00 91.12 93 PHE A N 1
ATOM 721 C CA . PHE A 1 93 ? -9.344 8.359 8.120 1.00 91.12 93 PHE A CA 1
ATOM 722 C C . PHE A 1 93 ? -10.330 8.648 6.984 1.00 91.12 93 PHE A C 1
ATOM 724 O O . PHE A 1 93 ? -11.478 8.223 7.070 1.00 91.12 93 PHE A O 1
ATOM 731 N N . LEU A 1 94 ? -9.897 9.342 5.930 1.00 88.56 94 LEU A N 1
ATOM 732 C CA . LEU A 1 94 ? -10.732 9.656 4.769 1.00 88.56 94 LEU A CA 1
ATOM 733 C C . LEU A 1 94 ? -11.133 8.385 4.009 1.00 88.56 94 LEU A C 1
ATOM 735 O O . LEU A 1 94 ? -12.317 8.191 3.749 1.00 88.56 94 LEU A O 1
ATOM 739 N N . ASP A 1 95 ? -10.184 7.484 3.747 1.00 89.62 95 ASP A N 1
ATOM 740 C CA . ASP A 1 95 ? -10.443 6.222 3.037 1.00 89.62 95 ASP A CA 1
ATOM 741 C C . ASP A 1 95 ? -11.314 5.252 3.865 1.00 89.62 95 ASP A C 1
ATOM 743 O O . ASP A 1 95 ? -12.117 4.483 3.330 1.00 89.62 95 ASP A O 1
ATOM 747 N N . LEU A 1 96 ? 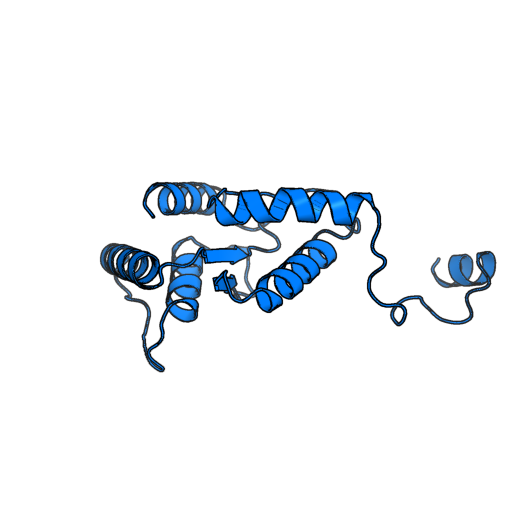-11.181 5.287 5.196 1.00 89.94 96 LEU A N 1
ATOM 748 C CA . LEU A 1 96 ? -11.930 4.443 6.132 1.00 89.94 96 LEU A CA 1
ATOM 749 C C . LEU A 1 96 ? -13.230 5.070 6.617 1.00 89.94 96 LEU A C 1
ATOM 751 O O . LEU A 1 96 ? -14.019 4.375 7.265 1.00 89.94 96 LEU A O 1
ATOM 755 N N . SER A 1 97 ? -13.513 6.328 6.311 1.00 88.12 97 SER A N 1
ATOM 756 C CA . SER A 1 97 ? -14.794 6.946 6.645 1.00 88.12 97 SER A CA 1
ATOM 757 C C . SER A 1 97 ? -15.854 6.550 5.617 1.00 88.12 97 SER A C 1
ATOM 759 O O . SER A 1 97 ? -15.585 6.412 4.431 1.00 88.12 97 SER A O 1
ATOM 761 N N . THR A 1 98 ? -17.073 6.261 6.075 1.00 76.38 98 THR A N 1
ATOM 762 C CA . THR A 1 98 ? -18.233 6.005 5.184 1.00 76.38 98 THR A CA 1
ATOM 763 C C . THR A 1 98 ? -19.096 7.245 4.994 1.00 76.38 98 THR A C 1
ATOM 765 O O . THR A 1 98 ? -19.927 7.293 4.091 1.00 76.38 98 THR A O 1
ATOM 768 N N . GLU A 1 99 ? -18.921 8.235 5.860 1.00 77.12 99 GLU A N 1
ATOM 769 C CA . GLU A 1 99 ? -19.689 9.468 5.857 1.00 77.12 99 GLU A CA 1
ATOM 770 C C . GLU A 1 99 ? -19.098 10.425 4.822 1.00 77.12 99 GLU A C 1
ATOM 772 O O . GLU A 1 99 ? -17.896 10.692 4.835 1.00 77.12 99 GLU A O 1
ATOM 777 N N . LYS A 1 100 ? -19.955 10.949 3.936 1.00 61.72 100 LYS A N 1
ATOM 778 C CA . LYS A 1 100 ? -19.556 11.802 2.805 1.00 61.72 100 LYS A CA 1
ATOM 779 C C . LYS A 1 100 ? -18.811 13.082 3.216 1.00 61.72 100 LYS A C 1
ATOM 781 O O . LYS A 1 100 ? -18.070 13.610 2.398 1.00 61.72 100 LYS A O 1
ATOM 786 N N . ASP A 1 101 ? -18.945 13.517 4.472 1.00 60.97 101 ASP A N 1
ATOM 787 C CA . ASP A 1 101 ? -18.365 14.761 5.000 1.00 60.97 101 ASP A CA 1
ATOM 788 C C . ASP A 1 101 ? -17.534 14.563 6.281 1.00 60.97 101 ASP A C 1
ATOM 790 O O . ASP A 1 101 ? -17.270 15.518 7.020 1.00 60.97 101 ASP A O 1
ATOM 794 N N . ALA A 1 102 ? -17.116 13.329 6.583 1.00 72.12 102 ALA A N 1
ATOM 795 C CA . ALA A 1 102 ? -16.304 13.066 7.767 1.00 72.12 102 ALA A CA 1
ATOM 796 C C . ALA A 1 102 ? -14.929 13.734 7.641 1.00 72.12 102 ALA A C 1
ATOM 798 O O . ALA A 1 102 ? -14.028 13.262 6.948 1.00 72.12 102 ALA A O 1
ATOM 799 N N . LYS A 1 103 ? -14.755 14.842 8.364 1.00 77.19 103 LYS A N 1
ATOM 800 C CA . LYS A 1 103 ? -13.462 15.513 8.481 1.00 77.19 103 LYS A CA 1
ATOM 801 C C . LYS A 1 103 ? -12.606 14.815 9.539 1.00 77.19 103 LYS A C 1
ATOM 803 O O . LYS A 1 103 ? -13.093 14.588 10.654 1.00 77.19 103 LYS A O 1
ATOM 808 N N . PRO A 1 104 ? -11.330 14.510 9.241 1.00 78.75 104 PRO A N 1
ATOM 809 C CA . PRO A 1 104 ? -10.416 14.007 10.251 1.00 78.75 104 PRO A CA 1
ATOM 810 C C . PRO A 1 104 ? -10.292 15.036 11.387 1.00 78.75 104 PRO A C 1
ATOM 812 O O . PRO A 1 104 ? -10.154 16.232 11.115 1.00 78.75 104 PRO A O 1
ATOM 815 N N . PRO A 1 105 ? -10.336 14.611 12.663 1.00 82.56 105 PRO A N 1
ATOM 816 C CA . PRO A 1 105 ? -10.172 15.528 13.784 1.00 82.56 105 PRO A CA 1
ATOM 817 C C . PRO A 1 105 ? -8.852 16.303 13.713 1.00 82.56 105 PRO A C 1
ATOM 819 O O . PRO A 1 105 ? -7.804 15.756 13.357 1.00 82.56 105 PRO A O 1
ATOM 822 N N . THR A 1 106 ? -8.877 17.577 14.104 1.00 83.69 106 THR A N 1
ATOM 823 C CA . THR A 1 106 ? -7.674 18.426 14.142 1.00 83.69 106 THR A CA 1
ATOM 824 C C . THR A 1 106 ? -6.781 18.093 15.340 1.00 83.69 106 THR A C 1
ATOM 826 O O . THR A 1 106 ? -5.557 18.121 15.222 1.00 83.69 106 THR A O 1
ATOM 829 N N . HIS A 1 107 ? -7.379 17.710 16.474 1.00 88.31 107 HIS A N 1
ATOM 830 C CA . HIS A 1 107 ? -6.644 17.292 17.668 1.00 88.31 107 HIS A CA 1
ATOM 831 C C . HIS A 1 107 ? -5.985 15.916 17.461 1.00 88.31 107 HIS A C 1
ATOM 833 O O . HIS A 1 107 ? -6.702 14.968 17.132 1.00 88.31 107 HIS A O 1
ATOM 839 N N . PRO A 1 108 ? -4.656 15.781 17.665 1.00 84.62 108 PRO A N 1
ATOM 840 C CA . PRO A 1 108 ? -3.926 14.542 17.382 1.00 84.62 108 PRO A CA 1
ATOM 841 C C . PRO A 1 108 ? -4.467 13.315 18.123 1.00 84.62 108 PRO A C 1
ATOM 843 O O . PRO A 1 108 ? -4.779 12.315 17.489 1.00 84.62 108 PRO A O 1
ATOM 846 N N . GLU A 1 109 ? -4.663 13.421 19.438 1.00 88.75 109 GLU A N 1
ATOM 847 C CA . GLU A 1 109 ? -5.132 12.306 20.276 1.00 88.75 109 GLU A CA 1
ATOM 848 C C . GLU A 1 109 ? -6.544 11.850 19.872 1.00 88.75 109 GLU A C 1
ATOM 850 O O . GLU A 1 109 ? -6.795 10.665 19.648 1.00 88.75 109 GLU A O 1
ATOM 855 N N . LEU A 1 110 ? -7.448 12.809 19.640 1.00 88.00 110 LEU A N 1
ATOM 856 C CA . LEU A 1 110 ? -8.807 12.514 19.191 1.00 88.00 110 LEU A CA 1
ATOM 857 C C . LEU A 1 110 ? -8.821 11.866 17.798 1.00 88.00 110 LEU A C 1
ATOM 859 O O . LEU A 1 110 ? -9.657 11.003 17.526 1.00 88.00 110 LEU A O 1
ATOM 863 N N . ARG A 1 111 ? -7.912 12.281 16.905 1.00 88.12 111 ARG A N 1
ATOM 864 C CA . ARG A 1 111 ? -7.751 11.681 15.574 1.00 88.12 111 ARG A CA 1
ATOM 865 C C . ARG A 1 111 ? -7.329 10.223 15.690 1.00 88.12 111 ARG A C 1
ATOM 867 O O . ARG A 1 111 ? -7.942 9.385 15.037 1.00 88.12 111 ARG A O 1
ATOM 874 N N . GLU A 1 112 ? -6.342 9.930 16.531 1.00 88.12 112 GLU A N 1
ATOM 875 C CA . GLU A 1 112 ? -5.866 8.567 16.784 1.00 88.12 112 GLU A CA 1
ATOM 876 C C . GLU A 1 112 ? -6.991 7.682 17.328 1.00 88.12 112 GLU A C 1
ATOM 878 O O . GLU A 1 112 ? -7.281 6.637 16.745 1.00 88.12 112 GLU A O 1
ATOM 883 N N . ARG A 1 113 ? -7.718 8.137 18.358 1.00 88.94 113 ARG A N 1
ATOM 884 C CA . ARG A 1 113 ? -8.856 7.383 18.913 1.00 88.94 113 ARG A CA 1
ATOM 885 C C . ARG A 1 113 ? -9.935 7.082 17.885 1.00 88.94 113 ARG A C 1
ATOM 887 O O . ARG A 1 113 ? -10.397 5.946 17.789 1.00 88.94 113 ARG A O 1
ATOM 894 N N . LYS A 1 114 ? -10.368 8.094 17.125 1.00 90.38 114 LYS A N 1
ATOM 895 C CA . LYS A 1 114 ? -11.417 7.896 16.116 1.00 90.38 114 LYS A CA 1
ATOM 896 C C . LYS A 1 114 ? -10.941 6.993 14.983 1.00 90.38 114 LYS A C 1
ATOM 898 O O . LYS A 1 114 ? -11.729 6.189 14.498 1.00 90.38 114 LYS A O 1
ATOM 903 N N . LEU A 1 115 ? -9.674 7.100 14.583 1.00 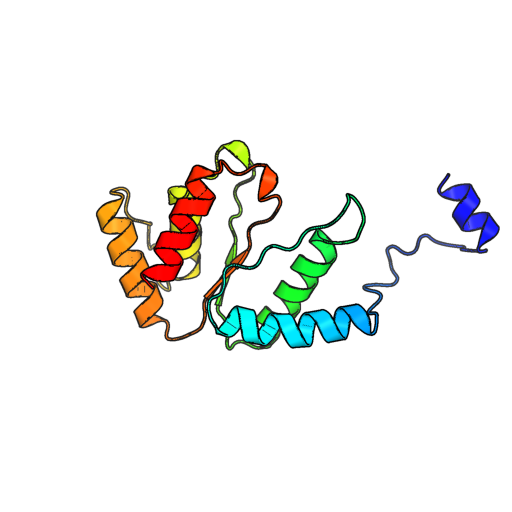90.50 115 LEU A N 1
ATOM 904 C CA . LEU A 1 115 ? -9.093 6.224 13.574 1.00 90.50 115 LEU A CA 1
ATOM 905 C C . LEU A 1 115 ? -9.074 4.765 14.047 1.00 90.50 115 LEU A C 1
ATOM 907 O O . LEU A 1 115 ? -9.543 3.900 13.314 1.00 90.50 115 LEU A O 1
ATOM 911 N N . LEU A 1 116 ? -8.623 4.493 15.275 1.00 89.69 116 LEU A N 1
ATOM 912 C CA . LEU A 1 116 ? -8.642 3.140 15.847 1.00 89.69 116 LEU A CA 1
ATOM 913 C C . LEU A 1 116 ? -10.068 2.576 15.928 1.00 89.69 116 LEU A C 1
ATOM 915 O O . LEU A 1 116 ? -10.313 1.442 15.519 1.00 89.69 116 LEU A O 1
ATOM 919 N N . ALA A 1 117 ? -11.039 3.388 16.358 1.00 90.62 117 ALA A N 1
ATOM 920 C CA . ALA A 1 117 ? -12.445 2.985 16.373 1.00 90.62 117 ALA A CA 1
ATOM 921 C C . ALA A 1 117 ? -12.981 2.666 14.962 1.00 90.62 117 ALA A C 1
ATOM 923 O O . ALA A 1 117 ? -13.743 1.713 14.785 1.00 90.62 117 ALA A O 1
ATOM 924 N N . LEU A 1 118 ? -12.574 3.431 13.940 1.00 91.19 118 LEU A N 1
ATOM 925 C CA . LEU A 1 118 ? -12.923 3.155 12.544 1.00 91.19 118 LEU A CA 1
ATOM 926 C C . LEU A 1 118 ? -12.293 1.853 12.047 1.00 91.19 118 LEU A C 1
ATOM 928 O O . LEU A 1 118 ? -13.000 1.048 11.441 1.00 91.19 118 LEU A O 1
ATOM 932 N N . ILE A 1 119 ? -11.008 1.624 12.327 1.00 90.25 119 ILE A N 1
ATOM 933 C CA . ILE A 1 119 ? -10.294 0.389 11.972 1.00 90.25 119 ILE A CA 1
ATOM 934 C C . ILE A 1 119 ? -11.044 -0.826 12.537 1.00 90.25 119 ILE A C 1
ATOM 936 O O . ILE A 1 119 ? -11.430 -1.723 11.783 1.00 90.25 119 ILE A O 1
ATOM 940 N N . GLN A 1 120 ? -11.376 -0.799 13.831 1.00 89.31 120 GLN A N 1
ATOM 941 C CA . GLN A 1 120 ? -12.128 -1.870 14.493 1.00 89.31 120 GLN A CA 1
ATOM 942 C C . GLN A 1 120 ? -13.536 -2.060 13.905 1.00 89.31 120 GLN A C 1
ATOM 944 O O . GLN A 1 120 ? -13.999 -3.189 13.726 1.00 89.31 120 GLN A O 1
ATOM 949 N N . LYS A 1 121 ? -14.223 -0.965 13.549 1.00 91.12 121 LYS A N 1
ATOM 950 C CA . LYS A 1 121 ? -15.564 -1.008 12.941 1.00 91.12 121 LYS A CA 1
ATOM 951 C C . LYS A 1 121 ? -15.561 -1.647 11.550 1.00 91.12 121 LYS A C 1
ATOM 953 O O . LYS A 1 121 ? -16.546 -2.282 11.178 1.00 91.12 121 LYS A O 1
ATOM 958 N N . ARG A 1 122 ? -14.488 -1.483 10.768 1.00 89.44 122 ARG A N 1
ATOM 959 C CA . ARG A 1 122 ? -14.414 -1.985 9.386 1.00 89.44 122 ARG A CA 1
ATOM 960 C C . ARG A 1 122 ? -14.315 -3.505 9.285 1.00 89.44 122 ARG A C 1
ATOM 962 O O . ARG A 1 122 ? -14.779 -4.037 8.279 1.00 89.44 122 ARG A O 1
ATOM 969 N N . ARG A 1 123 ? -13.759 -4.190 10.296 1.00 87.44 123 ARG A N 1
ATOM 970 C CA . ARG A 1 123 ? -13.603 -5.663 10.343 1.00 87.44 123 ARG A CA 1
ATOM 971 C C . ARG A 1 123 ? -13.006 -6.270 9.060 1.00 87.44 123 ARG A C 1
ATOM 973 O O . ARG A 1 123 ? -13.355 -7.380 8.668 1.00 87.44 123 ARG A O 1
ATOM 980 N N . LYS A 1 124 ? -12.130 -5.523 8.389 1.00 89.88 124 LYS A N 1
ATOM 981 C CA . LYS A 1 124 ? -11.400 -5.936 7.188 1.00 89.88 124 LYS A CA 1
ATOM 982 C C . LYS A 1 124 ? -9.941 -5.521 7.342 1.00 89.88 124 LYS A C 1
ATOM 984 O O . LYS A 1 124 ? -9.710 -4.467 7.938 1.00 89.88 124 LYS A O 1
ATOM 989 N N . PRO A 1 125 ? -8.976 -6.285 6.806 1.00 91.12 125 PRO A N 1
ATOM 990 C CA . PRO A 1 125 ? -7.596 -5.831 6.752 1.00 91.12 125 PRO A CA 1
ATOM 991 C C . PRO A 1 125 ? -7.501 -4.523 5.962 1.00 91.12 125 PRO A C 1
ATOM 993 O O . PRO A 1 125 ? -8.205 -4.329 4.966 1.00 91.12 125 PRO A O 1
ATOM 996 N N . ILE A 1 126 ? -6.634 -3.625 6.420 1.00 92.44 126 ILE A N 1
ATOM 997 C CA . ILE A 1 126 ? -6.419 -2.307 5.822 1.00 92.44 126 ILE A CA 1
ATOM 998 C C . ILE A 1 126 ? -4.959 -2.219 5.406 1.00 92.44 126 ILE A C 1
ATOM 1000 O O . ILE A 1 126 ? -4.069 -2.556 6.183 1.00 92.44 126 ILE A O 1
ATOM 1004 N N . VAL A 1 127 ? -4.716 -1.745 4.189 1.00 93.19 127 VAL A N 1
ATOM 1005 C CA . VAL A 1 127 ?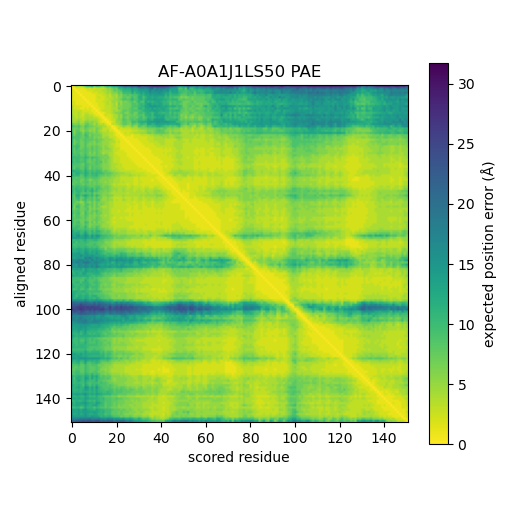 -3.370 -1.613 3.632 1.00 93.19 127 VAL A CA 1
ATOM 1006 C C . VAL A 1 127 ? -3.132 -0.169 3.260 1.00 93.19 127 VAL A C 1
ATOM 1008 O O . VAL A 1 127 ? -3.815 0.368 2.391 1.00 93.19 127 VAL A O 1
ATOM 1011 N N . LEU A 1 128 ? -2.147 0.449 3.909 1.00 92.69 128 LEU A N 1
ATOM 1012 C CA . LEU A 1 128 ? -1.667 1.777 3.559 1.00 92.69 128 LEU A CA 1
ATOM 1013 C C . LEU A 1 128 ? -0.484 1.650 2.600 1.00 92.69 128 LEU A C 1
ATOM 1015 O O . LEU A 1 128 ? 0.579 1.166 2.984 1.00 92.69 128 LEU A O 1
ATOM 1019 N N . PHE A 1 129 ? -0.651 2.129 1.370 1.00 91.56 129 PHE A N 1
ATOM 1020 C CA . PHE A 1 129 ? 0.456 2.232 0.426 1.00 91.56 129 PHE A CA 1
ATOM 1021 C C . PHE A 1 129 ? 1.167 3.573 0.564 1.00 91.56 129 PHE A C 1
ATOM 1023 O O . PHE A 1 129 ? 0.546 4.640 0.531 1.00 91.56 129 PHE A O 1
ATOM 1030 N N . VAL A 1 130 ? 2.490 3.492 0.669 1.00 87.75 130 VAL A N 1
ATOM 1031 C CA . VAL A 1 130 ? 3.390 4.635 0.769 1.00 87.75 130 VAL A CA 1
ATOM 1032 C C . VAL A 1 130 ? 4.449 4.487 -0.313 1.00 87.75 130 VAL A C 1
ATOM 1034 O O . VAL A 1 130 ? 5.332 3.640 -0.205 1.00 87.75 130 VAL A O 1
ATOM 1037 N N . ASP A 1 131 ? 4.316 5.283 -1.370 1.00 86.06 131 ASP A N 1
ATOM 1038 C CA . ASP A 1 131 ? 5.310 5.352 -2.440 1.00 86.06 131 ASP A CA 1
ATOM 1039 C C . ASP A 1 131 ? 6.383 6.391 -2.104 1.00 86.06 131 ASP A C 1
ATOM 1041 O O . ASP A 1 131 ? 6.099 7.353 -1.384 1.00 86.06 131 ASP A O 1
ATOM 1045 N N . GLU A 1 132 ? 7.595 6.170 -2.607 1.00 83.88 132 GLU A N 1
ATOM 1046 C CA . GLU A 1 132 ? 8.787 6.971 -2.297 1.00 83.88 132 GLU A CA 1
ATOM 1047 C C . GLU A 1 132 ? 8.995 7.193 -0.791 1.00 83.88 132 GLU A C 1
ATOM 1049 O O . GLU A 1 132 ? 9.299 8.279 -0.307 1.00 83.88 132 GLU A O 1
ATOM 1054 N N . ALA A 1 133 ? 8.855 6.116 -0.010 1.00 85.06 133 ALA A N 1
ATOM 1055 C CA . ALA A 1 133 ? 9.007 6.154 1.446 1.00 85.06 133 ALA A CA 1
ATOM 1056 C C . ALA A 1 133 ? 10.398 6.623 1.922 1.00 85.06 133 ALA A C 1
ATOM 1058 O O . ALA A 1 133 ? 10.565 6.907 3.107 1.00 85.06 133 ALA A O 1
ATOM 1059 N N . HIS A 1 134 ? 11.382 6.693 1.022 1.00 85.31 134 HIS A N 1
ATOM 1060 C CA . HIS A 1 134 ? 12.714 7.215 1.308 1.00 85.31 134 HIS A CA 1
ATOM 1061 C C . HIS A 1 134 ? 12.738 8.742 1.498 1.00 85.31 134 HIS A C 1
ATOM 1063 O O . HIS A 1 134 ? 13.605 9.231 2.216 1.00 85.31 134 HIS A O 1
ATOM 1069 N N . ASP A 1 135 ? 11.752 9.460 0.952 1.00 85.62 135 ASP A N 1
ATOM 1070 C CA . ASP A 1 135 ? 11.568 10.908 1.141 1.00 85.62 135 ASP A CA 1
ATOM 1071 C C . ASP A 1 135 ? 10.835 11.237 2.455 1.00 85.62 135 ASP A C 1
ATOM 1073 O O . ASP A 1 135 ? 10.754 12.381 2.900 1.00 85.62 135 ASP A O 1
ATOM 1077 N N . ILE A 1 136 ? 10.280 10.222 3.125 1.00 86.88 136 ILE A N 1
ATOM 1078 C CA . ILE A 1 136 ? 9.560 10.405 4.382 1.00 86.88 136 ILE A CA 1
ATOM 1079 C C . ILE A 1 136 ? 10.543 10.438 5.547 1.00 86.88 136 ILE A C 1
ATOM 1081 O O . ILE A 1 136 ? 11.400 9.571 5.715 1.00 86.88 136 ILE A O 1
ATOM 1085 N N . HIS A 1 137 ? 10.343 11.399 6.446 1.00 87.12 137 HIS A N 1
ATOM 1086 C CA . HIS A 1 137 ? 11.156 11.516 7.648 1.00 87.12 137 HIS A CA 1
ATOM 1087 C C . HIS A 1 137 ? 11.114 10.236 8.511 1.00 87.12 137 HIS A C 1
ATOM 1089 O O . HIS A 1 137 ? 10.040 9.734 8.851 1.00 87.12 137 HIS A O 1
ATOM 1095 N N . HIS A 1 138 ? 12.277 9.747 8.958 1.00 85.69 138 HIS A N 1
ATOM 1096 C CA . HIS A 1 138 ? 12.417 8.486 9.710 1.00 85.69 138 HIS A CA 1
ATOM 1097 C C . HIS A 1 138 ? 11.478 8.377 10.928 1.00 85.69 138 HIS A C 1
ATOM 1099 O O . HIS A 1 138 ? 10.925 7.315 11.219 1.00 85.69 138 HIS A O 1
ATOM 1105 N N . SER A 1 139 ? 11.250 9.488 11.636 1.00 88.31 139 SER A N 1
ATOM 1106 C CA . SER A 1 139 ? 10.359 9.523 12.802 1.00 88.31 139 SER A CA 1
ATOM 1107 C C . SER A 1 139 ? 8.896 9.229 12.447 1.00 88.31 139 SER A C 1
ATOM 1109 O O . SER A 1 139 ? 8.160 8.705 13.284 1.00 88.31 139 SER A O 1
ATOM 1111 N N . THR A 1 140 ? 8.469 9.509 11.213 1.00 88.19 140 THR A N 1
ATOM 1112 C CA . THR A 1 140 ? 7.143 9.146 10.702 1.00 88.19 140 THR A CA 1
ATOM 1113 C C . THR A 1 140 ? 7.020 7.631 10.564 1.00 88.19 140 THR A C 1
ATOM 1115 O O . THR A 1 140 ? 6.039 7.074 11.050 1.00 88.19 140 THR A O 1
ATOM 1118 N N . LEU A 1 141 ? 8.030 6.951 10.009 1.00 81.88 141 LEU A N 1
ATOM 1119 C CA . LEU A 1 141 ? 8.043 5.486 9.873 1.00 81.88 141 LEU A CA 1
ATOM 1120 C C . LEU A 1 141 ? 7.960 4.785 11.239 1.00 81.88 141 LEU A C 1
ATOM 1122 O O . LEU A 1 141 ? 7.169 3.859 11.419 1.00 81.88 141 LEU A O 1
ATOM 1126 N N . VAL A 1 142 ? 8.701 5.283 12.236 1.00 87.62 142 VAL A N 1
ATOM 1127 C CA . VAL A 1 142 ? 8.637 4.766 13.617 1.00 87.62 142 VAL A CA 1
ATOM 1128 C C . VAL A 1 142 ? 7.235 4.928 14.213 1.00 87.62 142 VAL A C 1
ATOM 1130 O O . VAL A 1 142 ? 6.739 4.024 14.885 1.00 87.62 142 VAL A O 1
ATOM 1133 N N . LYS A 1 143 ? 6.567 6.062 13.968 1.00 88.75 143 LYS A N 1
ATOM 1134 C CA . LYS A 1 143 ? 5.202 6.299 14.467 1.00 88.75 143 LYS A CA 1
ATOM 1135 C C . LYS A 1 143 ? 4.155 5.436 13.755 1.00 88.75 143 LYS A C 1
ATOM 1137 O O . LYS A 1 143 ? 3.228 4.983 14.416 1.00 88.75 143 LYS A O 1
ATOM 1142 N N . ILE A 1 144 ? 4.315 5.156 12.458 1.00 86.12 144 ILE A N 1
ATOM 1143 C CA . ILE A 1 144 ? 3.449 4.206 11.732 1.00 86.12 144 ILE A CA 1
ATOM 1144 C C . ILE A 1 144 ? 3.554 2.813 12.353 1.00 86.12 144 ILE A C 1
ATOM 1146 O O . ILE A 1 144 ? 2.531 2.179 12.584 1.00 86.12 144 ILE A O 1
ATOM 1150 N N . LYS A 1 145 ? 4.769 2.355 12.680 1.00 87.81 145 LYS A N 1
ATOM 1151 C CA . LYS A 1 145 ? 4.959 1.062 13.351 1.00 87.81 145 LYS A CA 1
ATOM 1152 C C . LYS A 1 145 ? 4.154 0.981 14.652 1.00 87.81 145 LYS A C 1
ATOM 1154 O O . LYS A 1 145 ? 3.442 0.008 14.858 1.00 87.81 145 LYS A O 1
ATOM 1159 N N . ARG A 1 146 ? 4.207 2.026 15.486 1.00 87.00 146 ARG A N 1
ATOM 1160 C CA . ARG A 1 146 ? 3.420 2.089 16.731 1.00 87.00 146 ARG A CA 1
ATOM 1161 C C . ARG A 1 146 ? 1.915 2.044 16.473 1.00 87.00 146 ARG A C 1
ATOM 1163 O O . ARG A 1 146 ? 1.197 1.420 17.236 1.00 87.00 146 ARG A O 1
ATOM 1170 N N . LEU A 1 147 ? 1.435 2.685 15.405 1.00 83.19 147 LEU A N 1
ATOM 1171 C CA . LEU A 1 147 ? 0.023 2.613 15.020 1.00 83.19 147 LEU A CA 1
ATOM 1172 C C . LEU A 1 147 ? -0.390 1.181 14.641 1.00 83.19 147 LEU A C 1
ATOM 1174 O O . LEU A 1 147 ? -1.466 0.750 15.035 1.00 83.19 147 LEU A O 1
ATOM 1178 N N . ILE A 1 148 ? 0.465 0.451 13.918 1.00 85.06 148 ILE A N 1
ATOM 1179 C CA . ILE A 1 148 ? 0.237 -0.961 13.564 1.00 85.06 148 ILE A CA 1
ATOM 1180 C C . ILE A 1 148 ? 0.216 -1.848 14.818 1.00 85.06 148 ILE A C 1
ATOM 1182 O O . ILE A 1 148 ? -0.588 -2.762 14.899 1.00 85.06 148 ILE A O 1
ATOM 1186 N N . GLU A 1 149 ? 1.069 -1.571 15.807 1.00 84.56 149 GLU A N 1
ATOM 1187 C CA . GLU A 1 149 ? 1.113 -2.315 17.078 1.00 84.56 149 GLU A CA 1
ATOM 1188 C C . GLU A 1 149 ? -0.115 -2.071 17.980 1.00 84.56 149 GLU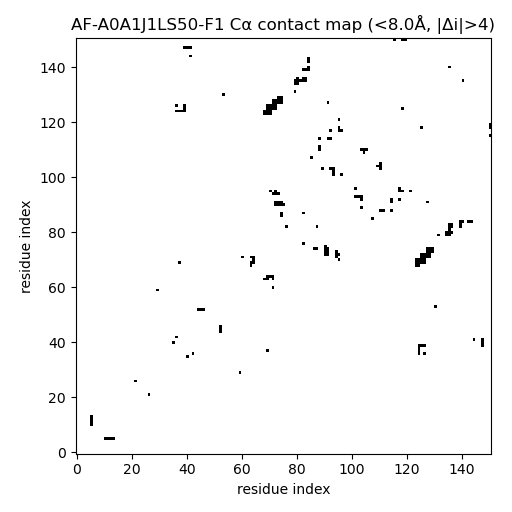 A C 1
ATOM 1190 O O . GLU A 1 149 ? -0.361 -2.857 18.893 1.00 84.56 149 GLU A O 1
ATOM 1195 N N . LEU A 1 150 ? -0.861 -0.982 17.757 1.00 80.81 150 LEU A N 1
ATOM 1196 C CA . LEU A 1 150 ? -2.032 -0.587 18.553 1.00 80.81 150 LEU A CA 1
ATOM 1197 C C . LEU A 1 150 ? -3.380 -0.983 17.927 1.00 80.81 150 LEU A C 1
ATOM 1199 O O . LEU A 1 150 ? -4.394 -0.941 18.629 1.00 80.81 150 LEU A O 1
ATOM 1203 N N . GLY A 1 151 ? -3.409 -1.258 16.620 1.00 65.12 151 GLY A N 1
ATOM 1204 C CA . GLY A 1 151 ? -4.620 -1.553 15.844 1.00 65.12 151 GLY A CA 1
ATOM 1205 C C . GLY A 1 151 ? -4.936 -3.037 15.781 1.00 65.12 151 GLY A C 1
ATOM 1206 O O . GLY A 1 151 ? -6.143 -3.356 15.861 1.00 65.12 151 GLY A O 1
#

Nearest PDB structures (foldseek):
  7jk6-assembly1_C  TM=6.151E-01  e=2.195E-01  Drosophila melanogaster
  2q9a-assembly2_B  TM=3.905E-01  e=1.874E+00  Thermus aquaticus
  3pfk-assembly1_A  TM=3.640E-01  e=4.420E+00  Geobacillus stearothermophilus

pLDDT: mean 87.31, std 5.64, range [60.97, 94.94]

Foldseek 3Di:
DVVVVCVVVVPPDDCPPVPDDDDPVLVVVLVVVVVCLQVLDDDDDDDDPPPCSVVSLVVSVVVVVVVVQEQEFEQPDPQQLPDALVSQLQSLCVSLDPDPPDGQDPDPVVNLVVSVVSVVVVPGRYDYDDPPCVSHDPVRVVVVVVSSVVD

Radius of gyration: 18.7 Å; Cα contacts (8 Å, |Δi|>4): 115; chains: 1; bounding box: 40×35×55 Å

Secondary structure (DSSP, 8-state):
-HHHHHHHTT-SS-GGGS-----HHHHHHHHHHHHHHHTT--------TTSSHHHHHHHHHHHHHHH-SSEEEE---S-GGG--HHHHHHHHHHHH--STT-PPPSSHHHHHHHHHHHHHHH-S-EEEE-TTGGGS-HHHHHHHHHHHHH-